Protein AF-A0A6A0A336-F1 (afdb_monomer)

Radius of gyration: 13.88 Å; Cα contacts (8 Å, |Δi|>4): 189; chains: 1; bounding box: 27×26×51 Å

Organism: Haematococcus lacustris (NCBI:txid44745)

Mean predicted aligned error: 7.77 Å

Foldseek 3Di:
DDAALEFEAEEQCVDPVNVVVVVVCVVVNHYADAKYYHPQFIGGHLNGDDPCVNVCRVVRVHDDDPPVVVQVRQQVSQVPQDDDDHGSHGGDYHYPDDPPPPPDD

Secondary structure (DSSP, 8-state):
-PPP--EEEEETTTSHHHHHHHHHHHHTT--EEEEEE-SS-EEE-TT---TTHHHHHHTT-SB---HHHHHHHHHHHHHT--SSS-----EEEEE-SPP------

Structure (mmCIF, N/CA/C/O backbone):
data_AF-A0A6A0A336-F1
#
_entry.id   AF-A0A6A0A336-F1
#
loop_
_atom_site.group_PDB
_atom_site.id
_atom_site.type_symbol
_atom_site.label_atom_id
_atom_site.label_alt_id
_atom_site.label_comp_id
_atom_site.label_asym_id
_atom_site.label_entity_id
_atom_site.label_seq_id
_atom_site.pdbx_PDB_ins_code
_atom_site.Cartn_x
_atom_site.Cartn_y
_atom_site.Cartn_z
_atom_site.occupancy
_atom_site.B_iso_or_equiv
_atom_site.auth_seq_id
_atom_site.auth_comp_id
_atom_site.auth_asym_id
_atom_site.auth_atom_id
_atom_site.pdbx_PDB_model_num
ATOM 1 N N . MET A 1 1 ? -11.438 10.532 18.470 1.00 48.72 1 MET A N 1
ATOM 2 C CA . MET A 1 1 ? -10.723 10.198 17.219 1.00 48.72 1 MET A CA 1
ATOM 3 C C . MET A 1 1 ? -11.165 8.812 16.784 1.00 48.72 1 MET A C 1
ATOM 5 O O . MET A 1 1 ? -11.010 7.889 17.576 1.00 48.72 1 MET A O 1
ATOM 9 N N . MET A 1 2 ? -11.767 8.674 15.598 1.00 52.62 2 MET A N 1
ATOM 10 C CA . MET A 1 2 ? -12.004 7.354 14.999 1.00 52.62 2 MET A CA 1
ATOM 11 C C . MET A 1 2 ? -10.652 6.720 14.667 1.00 52.62 2 MET A C 1
ATOM 13 O O . MET A 1 2 ? -9.767 7.405 14.158 1.00 52.62 2 MET A O 1
ATOM 17 N N . ARG A 1 3 ? -10.483 5.439 14.999 1.00 58.25 3 ARG A N 1
ATOM 18 C CA . ARG A 1 3 ? -9.329 4.644 14.565 1.00 58.25 3 ARG A CA 1
ATOM 19 C C . ARG A 1 3 ? -9.718 3.883 13.289 1.00 58.25 3 ARG A C 1
ATOM 21 O O . ARG A 1 3 ? -10.871 3.466 13.195 1.00 58.25 3 ARG A O 1
ATOM 28 N N . PRO A 1 4 ? -8.806 3.727 12.318 1.00 60.84 4 PRO A N 1
ATOM 29 C CA . PRO A 1 4 ? -9.108 3.048 11.064 1.00 60.84 4 PRO A CA 1
ATOM 30 C C . PRO A 1 4 ? -9.428 1.567 11.297 1.00 60.84 4 PRO A C 1
ATOM 32 O O . PRO A 1 4 ? -8.682 0.861 11.971 1.00 60.84 4 PRO A O 1
ATOM 35 N N . ASN A 1 5 ? -10.527 1.096 10.704 1.00 70.19 5 ASN A N 1
ATOM 36 C CA . ASN A 1 5 ? -10.997 -0.291 10.828 1.00 70.19 5 ASN A CA 1
ATOM 37 C C . ASN A 1 5 ? -10.402 -1.233 9.763 1.00 70.19 5 ASN A C 1
ATOM 39 O O . ASN A 1 5 ? -10.690 -2.429 9.775 1.00 70.19 5 ASN A O 1
ATOM 43 N N . VAL A 1 6 ? -9.610 -0.703 8.825 1.00 81.88 6 VAL A N 1
ATOM 44 C CA . VAL A 1 6 ? -9.142 -1.408 7.623 1.00 81.88 6 VAL A CA 1
ATOM 45 C C . VAL A 1 6 ? -7.639 -1.215 7.449 1.00 81.88 6 VAL A C 1
ATOM 47 O O . VAL A 1 6 ? -7.136 -0.098 7.583 1.00 81.88 6 VAL A O 1
ATOM 50 N N . VAL A 1 7 ? -6.936 -2.297 7.116 1.00 87.38 7 VAL A N 1
ATOM 51 C CA . VAL A 1 7 ? -5.524 -2.300 6.720 1.00 87.38 7 VAL A CA 1
ATOM 52 C C . VAL A 1 7 ? -5.435 -2.332 5.199 1.00 87.38 7 VAL A C 1
ATOM 54 O O . VAL A 1 7 ? -6.099 -3.145 4.562 1.00 87.38 7 VAL A O 1
ATOM 57 N N . VAL A 1 8 ? -4.616 -1.464 4.605 1.00 90.81 8 VAL A N 1
ATOM 58 C CA . VAL A 1 8 ? -4.512 -1.347 3.144 1.00 90.81 8 VAL A CA 1
ATOM 59 C C . VAL A 1 8 ? -3.060 -1.433 2.683 1.00 90.81 8 VAL A C 1
ATOM 61 O O . VAL A 1 8 ? -2.177 -0.760 3.220 1.00 90.81 8 VAL A O 1
ATOM 64 N N . GLY A 1 9 ? -2.829 -2.239 1.649 1.00 92.44 9 GLY A N 1
ATOM 65 C CA . GLY A 1 9 ? -1.642 -2.183 0.804 1.00 92.44 9 GLY A CA 1
ATOM 66 C C . GLY A 1 9 ? -1.979 -1.584 -0.560 1.00 92.44 9 GLY A C 1
ATOM 67 O O . GLY A 1 9 ? -3.020 -1.906 -1.129 1.00 92.44 9 GLY A O 1
ATOM 68 N N . VAL A 1 10 ? -1.113 -0.720 -1.091 1.00 92.56 10 VAL A N 1
ATOM 69 C CA . VAL A 1 10 ? -1.337 -0.043 -2.381 1.00 92.56 10 VAL A CA 1
ATOM 70 C C . VAL A 1 10 ? -0.235 -0.393 -3.372 1.00 92.56 10 VAL A C 1
ATOM 72 O O . VAL A 1 10 ? 0.936 -0.098 -3.130 1.00 92.56 10 VAL A O 1
ATOM 75 N N . VAL A 1 11 ? -0.610 -0.966 -4.512 1.00 91.38 11 VAL A N 1
ATOM 76 C CA . VAL A 1 11 ? 0.300 -1.237 -5.630 1.00 91.38 11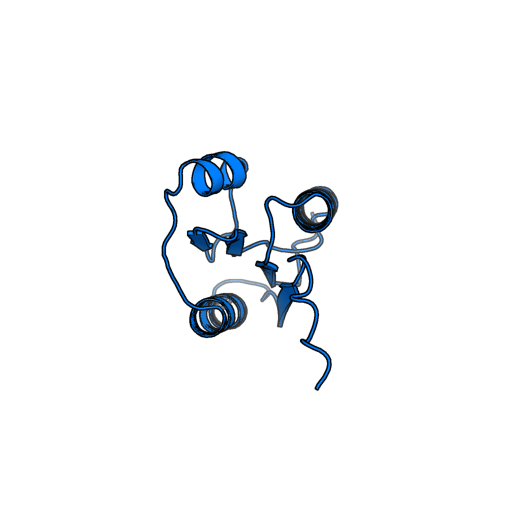 VAL A CA 1
ATOM 77 C C . VAL A 1 11 ? 0.266 -0.066 -6.606 1.00 91.38 11 VAL A C 1
ATOM 79 O O . VAL A 1 11 ? -0.790 0.507 -6.856 1.00 91.38 11 VAL A O 1
ATOM 82 N N . GLY A 1 12 ? 1.420 0.348 -7.133 1.00 88.25 12 GLY A N 1
ATOM 83 C CA . GLY A 1 12 ? 1.489 1.527 -8.010 1.00 88.25 12 GLY A CA 1
ATOM 84 C C . GLY A 1 12 ? 1.356 2.859 -7.257 1.00 88.25 12 GLY A C 1
ATOM 85 O O . GLY A 1 12 ? 0.851 3.848 -7.789 1.00 88.25 12 GLY A O 1
ATOM 86 N N . ALA A 1 13 ? 1.838 2.912 -6.014 1.00 85.88 13 ALA A N 1
ATOM 87 C CA . ALA A 1 13 ? 1.705 4.044 -5.097 1.00 85.88 13 ALA A CA 1
ATOM 88 C C . ALA A 1 13 ? 2.348 5.352 -5.597 1.00 85.88 13 ALA A C 1
ATOM 90 O O . ALA A 1 13 ? 1.952 6.441 -5.184 1.00 85.88 13 ALA A O 1
ATOM 91 N N . THR A 1 14 ? 3.332 5.279 -6.496 1.00 85.81 14 THR A N 1
ATOM 92 C CA . THR A 1 14 ? 3.950 6.466 -7.112 1.00 85.81 14 THR A CA 1
ATOM 93 C C . THR A 1 14 ? 3.109 7.086 -8.228 1.00 85.81 14 THR A C 1
ATOM 95 O O . THR A 1 14 ? 3.363 8.233 -8.598 1.00 85.81 14 THR A O 1
ATOM 98 N N . GLY A 1 15 ? 2.136 6.348 -8.770 1.00 85.75 15 GLY A N 1
ATOM 99 C CA . GLY A 1 15 ? 1.234 6.825 -9.814 1.00 85.75 15 GLY A CA 1
ATOM 100 C C . GLY A 1 15 ? 0.226 7.853 -9.298 1.00 85.75 15 GLY A C 1
ATOM 101 O O . GLY A 1 15 ? 0.000 7.981 -8.094 1.00 85.75 15 GLY A O 1
ATOM 102 N N . ALA A 1 16 ? -0.411 8.585 -10.215 1.00 87.56 16 ALA A N 1
ATOM 103 C CA . ALA A 1 16 ? -1.401 9.604 -9.862 1.00 87.56 16 ALA A CA 1
ATOM 104 C C . ALA A 1 16 ? -2.581 9.018 -9.064 1.00 87.56 16 ALA A C 1
ATOM 106 O O . ALA A 1 16 ? -3.010 9.626 -8.083 1.00 87.56 16 ALA A O 1
ATOM 107 N N . ILE A 1 17 ? -3.055 7.824 -9.442 1.00 90.25 17 ILE A N 1
ATOM 108 C CA . ILE A 1 17 ? -4.160 7.124 -8.770 1.00 90.25 17 ILE A CA 1
ATOM 109 C C . ILE A 1 17 ? -3.718 6.651 -7.382 1.00 90.25 17 ILE A C 1
ATOM 111 O O . ILE A 1 17 ? -4.270 7.110 -6.383 1.00 90.25 17 ILE A O 1
ATOM 115 N N . GLY A 1 18 ? -2.681 5.808 -7.306 1.00 90.31 18 GLY A N 1
ATOM 116 C CA . GLY A 1 18 ? -2.200 5.244 -6.040 1.00 90.31 18 GLY A CA 1
ATOM 117 C C . GLY A 1 18 ? -1.767 6.316 -5.035 1.00 90.31 18 GLY A C 1
ATOM 118 O O . GLY A 1 18 ? -2.159 6.279 -3.870 1.00 90.31 18 GLY A O 1
ATOM 119 N N . GLY A 1 19 ? -1.040 7.338 -5.491 1.00 89.12 19 GLY A N 1
ATOM 120 C CA . GLY A 1 19 ? -0.611 8.445 -4.638 1.00 89.12 19 GLY A CA 1
ATOM 121 C C . GLY A 1 19 ? -1.772 9.308 -4.134 1.00 89.12 19 GLY A C 1
ATOM 122 O O . GLY A 1 19 ? -1.738 9.779 -2.996 1.00 89.12 19 GLY A O 1
ATOM 123 N N . THR A 1 20 ? -2.814 9.508 -4.948 1.00 91.31 20 THR A N 1
ATOM 124 C CA . THR A 1 20 ? -4.027 10.232 -4.528 1.00 91.31 20 THR A CA 1
ATOM 125 C C . THR A 1 20 ? -4.852 9.402 -3.550 1.00 91.31 20 THR A C 1
ATOM 127 O O . THR A 1 20 ? -5.287 9.938 -2.533 1.00 91.31 20 THR A O 1
ATOM 130 N N . LEU A 1 21 ? -5.008 8.100 -3.800 1.00 91.19 21 LEU A N 1
ATOM 131 C CA . LEU A 1 21 ? -5.706 7.176 -2.908 1.00 91.19 21 LEU A CA 1
ATOM 132 C C . LEU A 1 21 ? -5.101 7.193 -1.500 1.00 91.19 21 LEU A C 1
ATOM 134 O O . LEU A 1 21 ? -5.823 7.403 -0.529 1.00 91.19 21 LEU A O 1
ATOM 138 N N . ILE A 1 22 ? -3.776 7.050 -1.392 1.00 90.44 22 ILE A N 1
ATOM 139 C CA . ILE A 1 22 ? -3.068 7.087 -0.103 1.00 90.44 22 ILE A CA 1
ATOM 140 C C . ILE A 1 22 ? -3.333 8.411 0.620 1.00 90.44 22 ILE A C 1
ATOM 142 O O . ILE A 1 22 ? -3.682 8.410 1.797 1.00 90.44 22 ILE A O 1
ATOM 146 N N . LYS A 1 23 ? -3.227 9.549 -0.081 1.00 89.56 23 LYS A N 1
ATOM 147 C CA . LYS A 1 23 ? -3.500 10.869 0.512 1.00 89.56 23 LYS A CA 1
ATOM 148 C C . LYS A 1 23 ? -4.923 10.977 1.057 1.00 89.56 23 LYS A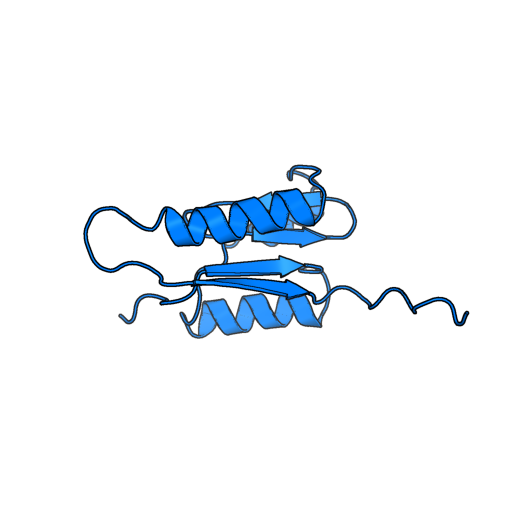 C 1
ATOM 150 O O . LYS A 1 23 ? -5.097 11.469 2.167 1.00 89.56 23 LYS A O 1
ATOM 155 N N . GLN A 1 24 ? -5.918 10.527 0.294 1.00 91.19 24 GLN A N 1
ATOM 156 C CA . GLN A 1 24 ? -7.327 10.597 0.690 1.00 91.19 24 GLN A CA 1
ATOM 157 C C . GLN A 1 24 ? -7.626 9.683 1.884 1.00 91.19 24 GLN A C 1
ATOM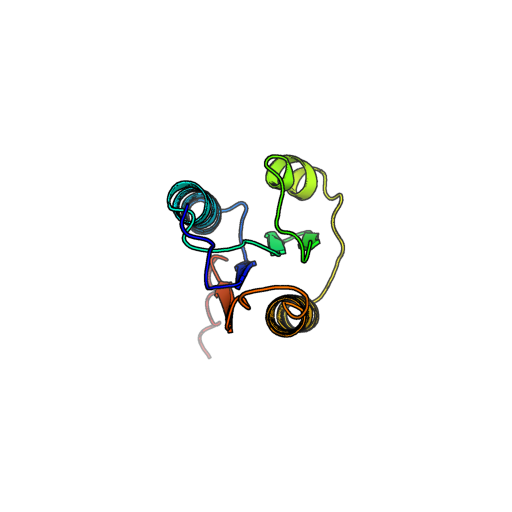 159 O O . GLN A 1 24 ? -8.231 10.129 2.857 1.00 91.19 24 GLN A O 1
ATOM 164 N N . LEU A 1 25 ? -7.146 8.435 1.858 1.00 87.88 25 LEU A N 1
ATOM 165 C CA . LEU A 1 25 ? -7.336 7.479 2.953 1.00 87.88 25 LEU A CA 1
ATOM 166 C C . LEU A 1 25 ? -6.684 7.954 4.257 1.00 87.88 25 LEU A C 1
ATOM 168 O O . LEU A 1 25 ? -7.304 7.858 5.319 1.00 87.88 25 LEU A O 1
ATOM 172 N N . THR A 1 26 ? -5.473 8.515 4.173 1.00 84.38 26 THR A N 1
ATOM 173 C CA . THR A 1 26 ? -4.775 9.093 5.326 1.00 84.38 26 THR A CA 1
ATOM 174 C C . THR A 1 26 ? -5.495 10.337 5.850 1.00 84.38 26 THR A C 1
ATOM 176 O O . THR A 1 26 ? -5.733 10.436 7.051 1.00 84.38 26 THR A O 1
ATOM 179 N N . ALA A 1 27 ? -5.895 11.269 4.975 1.00 85.69 27 ALA A N 1
ATOM 180 C CA . ALA A 1 27 ? -6.596 12.492 5.377 1.00 85.69 27 ALA A CA 1
ATOM 181 C C . ALA A 1 27 ? -7.948 12.200 6.049 1.00 85.69 27 ALA A C 1
ATOM 183 O O . ALA A 1 27 ? -8.305 12.844 7.033 1.00 85.69 27 ALA A O 1
ATOM 184 N N . ALA A 1 28 ? -8.672 11.191 5.560 1.00 85.00 28 ALA A N 1
ATOM 185 C CA . ALA A 1 28 ? -9.936 10.747 6.137 1.00 85.00 28 ALA A CA 1
ATOM 186 C C . ALA A 1 28 ? -9.770 9.898 7.412 1.00 85.00 28 ALA A C 1
ATOM 188 O O . ALA A 1 28 ? -10.770 9.559 8.041 1.00 85.00 28 ALA A O 1
ATOM 189 N N . SER A 1 29 ? -8.538 9.519 7.790 1.00 80.50 29 SER A N 1
ATOM 190 C CA . SER A 1 29 ? -8.270 8.518 8.841 1.00 80.50 29 SER A CA 1
ATOM 191 C C . SER A 1 29 ? -9.069 7.217 8.645 1.00 80.50 29 SER A C 1
ATOM 193 O O . SER A 1 29 ? -9.449 6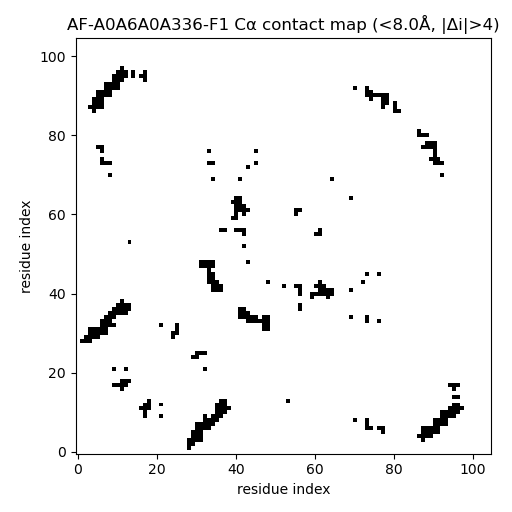.553 9.609 1.00 80.50 29 SER A O 1
ATOM 195 N N . ALA A 1 30 ? -9.359 6.870 7.386 1.00 79.31 30 ALA A N 1
ATOM 196 C CA . ALA A 1 30 ? -10.276 5.788 7.031 1.00 79.31 30 ALA A CA 1
ATOM 197 C C . ALA A 1 30 ? -9.590 4.414 7.028 1.00 79.31 30 ALA A C 1
ATOM 199 O O . ALA A 1 30 ? -10.240 3.396 7.263 1.00 79.31 30 ALA A O 1
ATOM 200 N N . ALA A 1 31 ? -8.278 4.387 6.780 1.00 85.81 31 ALA A N 1
ATOM 201 C CA . ALA A 1 31 ? -7.490 3.166 6.680 1.00 85.81 31 ALA A CA 1
ATOM 202 C C . ALA A 1 31 ? -6.083 3.338 7.264 1.00 85.81 31 ALA A C 1
ATOM 204 O O . ALA A 1 31 ? -5.522 4.434 7.271 1.00 85.81 31 ALA A O 1
ATOM 205 N N . LEU A 1 32 ? -5.504 2.224 7.708 1.00 87.62 32 LEU A N 1
ATOM 206 C C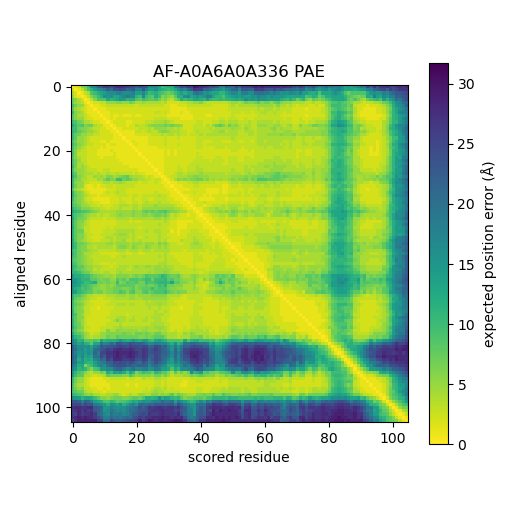A . LEU A 1 32 ? -4.093 2.112 8.044 1.00 87.62 32 LEU A CA 1
ATOM 207 C C . LEU A 1 32 ? -3.339 1.600 6.815 1.00 87.62 32 LEU A C 1
ATOM 209 O O . LEU A 1 32 ? -3.452 0.429 6.450 1.00 87.62 32 LEU A O 1
ATOM 213 N N . ILE A 1 33 ? -2.572 2.474 6.165 1.00 89.88 33 ILE A N 1
ATOM 214 C CA . ILE A 1 33 ? -1.714 2.066 5.049 1.00 89.88 33 ILE A CA 1
ATOM 215 C C . ILE A 1 33 ? -0.486 1.375 5.628 1.00 89.88 33 ILE A C 1
ATOM 217 O O . ILE A 1 33 ? 0.316 2.038 6.275 1.00 89.88 33 ILE A O 1
ATOM 221 N N . VAL A 1 34 ? -0.329 0.074 5.401 1.00 89.69 34 VAL A N 1
ATOM 222 C CA . VAL A 1 34 ? 0.802 -0.714 5.937 1.00 89.69 34 VAL A CA 1
ATOM 223 C C . VAL A 1 34 ? 1.813 -1.098 4.874 1.00 89.69 34 VAL A C 1
ATOM 225 O O . VAL A 1 34 ? 2.881 -1.600 5.198 1.00 89.69 34 VAL A O 1
ATOM 228 N N . GLY A 1 35 ? 1.492 -0.890 3.601 1.00 90.50 35 GLY A N 1
ATOM 229 C CA . GLY A 1 35 ? 2.402 -1.227 2.525 1.00 90.50 35 GLY A CA 1
ATOM 230 C C . GLY A 1 35 ? 2.122 -0.447 1.256 1.00 90.50 35 GLY A C 1
ATOM 231 O O . GLY A 1 35 ? 0.975 -0.136 0.933 1.00 90.50 35 GLY A O 1
ATOM 232 N N . VAL A 1 36 ? 3.185 -0.151 0.522 1.00 91.94 36 VAL A N 1
ATOM 233 C CA . VAL A 1 36 ? 3.129 0.562 -0.753 1.00 91.94 36 VAL A CA 1
ATOM 234 C C . VAL A 1 36 ? 4.144 -0.032 -1.717 1.00 91.94 36 VAL A C 1
ATOM 236 O O . VAL A 1 36 ? 5.261 -0.360 -1.317 1.00 91.94 36 VAL A O 1
ATOM 239 N N . THR A 1 37 ? 3.788 -0.144 -2.994 1.00 91.19 37 THR A N 1
ATOM 240 C CA . THR A 1 37 ? 4.709 -0.637 -4.024 1.00 91.19 37 THR A CA 1
ATOM 241 C C . THR A 1 37 ? 4.859 0.339 -5.183 1.00 91.19 37 THR A C 1
ATOM 243 O O . THR A 1 37 ? 3.971 1.135 -5.497 1.00 91.19 37 THR A O 1
ATOM 246 N N . SER A 1 38 ? 6.012 0.258 -5.838 1.00 87.06 38 SER A N 1
ATOM 247 C CA . SER A 1 38 ? 6.276 0.807 -7.165 1.00 87.06 38 SER A CA 1
ATOM 248 C C . SER A 1 38 ? 6.785 -0.310 -8.080 1.00 87.06 38 SER A C 1
ATOM 250 O O . SER A 1 38 ? 6.966 -1.443 -7.640 1.00 87.06 38 SER A O 1
ATOM 252 N N . SER A 1 39 ? 7.094 0.013 -9.337 1.00 81.88 39 SER A N 1
ATOM 253 C CA . SER A 1 39 ? 7.693 -0.942 -10.279 1.00 81.88 39 SER A CA 1
ATOM 254 C C . SER A 1 39 ? 9.075 -1.462 -9.862 1.00 81.88 39 SER A C 1
ATOM 256 O O . SER A 1 39 ? 9.549 -2.436 -10.434 1.00 81.88 39 SER A O 1
ATOM 258 N N . ARG A 1 40 ? 9.752 -0.813 -8.901 1.00 78.19 40 ARG A N 1
ATOM 259 C CA . ARG A 1 40 ? 11.145 -1.132 -8.534 1.00 78.19 40 ARG A CA 1
ATOM 260 C C . ARG A 1 40 ? 11.329 -1.626 -7.106 1.00 78.19 40 ARG A C 1
ATOM 262 O O . ARG A 1 40 ? 12.354 -2.226 -6.804 1.00 78.19 40 ARG A O 1
ATOM 269 N N . CYS A 1 41 ? 10.399 -1.318 -6.214 1.00 85.25 41 CYS A N 1
ATOM 270 C CA . CYS A 1 41 ? 10.573 -1.557 -4.786 1.00 85.25 41 CYS A CA 1
ATOM 271 C C . CYS A 1 41 ? 9.233 -1.546 -4.058 1.00 85.25 41 CYS A C 1
ATOM 273 O O . CYS A 1 41 ? 8.240 -0.991 -4.542 1.00 85.25 41 CYS A O 1
ATOM 275 N N . GLN A 1 42 ? 9.244 -2.122 -2.863 1.00 89.31 42 GLN A N 1
ATOM 276 C CA . GLN A 1 42 ? 8.101 -2.170 -1.972 1.00 89.31 42 GLN A CA 1
ATOM 277 C C . GLN A 1 42 ? 8.512 -1.758 -0.563 1.00 89.31 42 GLN A C 1
ATOM 279 O O . GLN A 1 42 ? 9.605 -2.083 -0.100 1.00 89.31 42 GLN A O 1
ATOM 284 N N . LEU A 1 43 ? 7.626 -1.054 0.129 1.00 90.94 43 LEU A N 1
ATOM 285 C CA . LEU A 1 43 ? 7.769 -0.745 1.545 1.00 90.94 43 LEU A CA 1
ATOM 286 C C . LEU A 1 43 ? 6.635 -1.396 2.317 1.00 90.94 43 LEU A C 1
ATOM 288 O O . LEU A 1 43 ? 5.499 -1.442 1.841 1.00 90.94 43 LEU A O 1
ATOM 292 N N . PHE A 1 44 ? 6.950 -1.854 3.522 1.00 89.38 44 PHE A N 1
ATOM 293 C CA . PHE A 1 44 ? 5.986 -2.446 4.429 1.00 89.38 44 PHE A CA 1
ATOM 294 C C . PHE A 1 44 ? 6.301 -2.052 5.874 1.00 89.38 44 PHE A C 1
ATOM 296 O O . PHE A 1 44 ? 7.446 -2.136 6.315 1.00 89.38 44 PHE A O 1
ATOM 303 N N . ASN A 1 45 ? 5.272 -1.642 6.607 1.00 87.44 45 ASN A N 1
ATOM 304 C CA . ASN A 1 45 ? 5.304 -1.370 8.033 1.00 87.44 45 ASN A CA 1
ATOM 305 C C . ASN A 1 45 ? 3.930 -1.680 8.645 1.00 87.44 45 ASN A C 1
ATOM 307 O O . ASN A 1 45 ? 2.963 -0.953 8.418 1.00 87.44 45 ASN A O 1
ATOM 311 N N . ALA A 1 46 ? 3.854 -2.725 9.471 1.00 83.06 46 ALA A N 1
ATOM 312 C CA . ALA A 1 46 ? 2.615 -3.142 10.131 1.00 83.06 46 ALA A CA 1
ATOM 313 C C . ALA A 1 46 ? 2.030 -2.074 11.079 1.00 83.06 46 ALA A C 1
ATOM 315 O O . ALA A 1 46 ? 0.827 -2.071 11.323 1.00 83.06 46 ALA A O 1
ATOM 316 N N . ALA A 1 47 ? 2.852 -1.143 11.578 1.00 82.06 47 ALA A N 1
ATOM 317 C CA . ALA A 1 47 ? 2.393 -0.016 12.394 1.00 82.06 47 ALA A CA 1
ATOM 318 C C . ALA A 1 47 ? 1.807 1.143 11.563 1.00 82.06 47 ALA A C 1
ATOM 320 O O . ALA A 1 47 ? 1.292 2.108 12.128 1.00 82.06 47 ALA A O 1
ATOM 321 N N . GLY A 1 48 ? 1.883 1.054 10.235 1.00 84.38 48 GLY A N 1
ATOM 322 C CA . GLY A 1 48 ? 1.479 2.094 9.301 1.00 84.38 48 GLY A CA 1
ATOM 323 C C . GLY A 1 48 ? 2.661 2.830 8.669 1.00 84.38 48 GLY A C 1
ATOM 324 O O . GLY A 1 48 ? 3.747 2.944 9.239 1.00 84.38 48 GLY A O 1
ATOM 325 N N . MET A 1 49 ? 2.445 3.352 7.466 1.00 87.00 49 MET A N 1
ATOM 326 C CA . MET A 1 49 ? 3.431 4.128 6.723 1.00 87.00 49 MET A CA 1
ATOM 327 C C . MET A 1 49 ? 3.529 5.560 7.267 1.00 87.00 49 MET A C 1
ATOM 329 O O . MET A 1 49 ? 2.528 6.266 7.389 1.00 87.00 49 MET A O 1
ATOM 333 N N . GLY A 1 50 ? 4.754 6.001 7.561 1.00 82.44 50 GLY A N 1
ATOM 334 C CA . GLY A 1 50 ? 5.049 7.383 7.947 1.00 82.44 50 GLY A CA 1
ATOM 335 C C . GLY A 1 50 ? 4.988 8.355 6.759 1.00 82.44 50 GLY A C 1
ATOM 336 O O . GLY A 1 50 ? 4.951 7.919 5.611 1.00 82.44 50 GLY A O 1
ATOM 337 N N . PRO A 1 51 ? 5.018 9.679 6.993 1.00 82.56 51 PRO A N 1
ATOM 338 C CA . PRO A 1 51 ? 4.881 10.692 5.938 1.00 82.56 51 PRO A CA 1
ATOM 339 C C . PRO A 1 51 ? 5.997 10.645 4.882 1.00 82.56 51 PRO A C 1
ATOM 341 O O . PRO A 1 51 ? 5.796 11.143 3.779 1.00 82.56 51 PRO A O 1
ATOM 344 N N . THR A 1 52 ? 7.134 10.026 5.208 1.00 88.25 52 THR A N 1
ATOM 345 C CA . THR A 1 52 ? 8.334 9.901 4.367 1.00 88.25 52 THR A CA 1
ATOM 346 C C . THR A 1 52 ? 8.320 8.695 3.428 1.00 88.25 52 THR A C 1
ATOM 348 O O . THR A 1 52 ? 9.301 8.431 2.729 1.00 88.25 52 THR A O 1
ATOM 351 N N . TRP A 1 53 ? 7.222 7.929 3.397 1.00 88.12 53 TRP A N 1
ATOM 352 C CA . TRP A 1 53 ? 7.135 6.703 2.600 1.00 88.12 53 TRP A CA 1
ATOM 353 C C . TRP A 1 53 ? 7.451 6.940 1.122 1.00 88.12 53 TRP A C 1
ATOM 355 O O . TRP A 1 53 ? 7.993 6.065 0.450 1.00 88.12 53 TRP A O 1
ATOM 365 N N . ARG A 1 54 ? 7.115 8.122 0.592 1.00 87.75 54 ARG A N 1
ATOM 366 C CA . ARG A 1 54 ? 7.307 8.437 -0.823 1.00 87.75 54 ARG A CA 1
ATOM 367 C C . ARG A 1 54 ? 8.780 8.660 -1.139 1.00 87.75 54 ARG A C 1
ATOM 369 O O . ARG A 1 54 ? 9.262 8.165 -2.158 1.00 87.75 54 ARG A O 1
ATOM 376 N N . GLU A 1 55 ? 9.494 9.373 -0.279 1.00 88.19 55 GLU A N 1
ATOM 377 C CA . GLU A 1 55 ? 10.937 9.580 -0.365 1.00 88.19 55 GLU A CA 1
ATOM 378 C C . GLU A 1 55 ? 11.677 8.247 -0.226 1.00 88.19 55 GLU A C 1
ATOM 380 O O . GLU A 1 55 ? 12.562 7.945 -1.019 1.00 88.19 55 GLU A O 1
ATOM 385 N N . GLU A 1 56 ? 11.269 7.400 0.720 1.00 87.44 56 GLU A N 1
ATOM 386 C CA . GLU A 1 56 ? 11.858 6.072 0.923 1.00 87.44 56 GLU A CA 1
ATOM 387 C C . GLU A 1 56 ? 11.649 5.151 -0.289 1.00 87.44 56 GLU A C 1
ATOM 389 O O . GLU A 1 56 ? 12.584 4.475 -0.730 1.00 87.44 56 GLU A O 1
ATOM 394 N N . LEU A 1 57 ? 10.445 5.169 -0.871 1.00 84.75 57 LEU A N 1
ATOM 395 C CA . LEU A 1 57 ? 10.094 4.358 -2.035 1.00 84.75 57 LEU A CA 1
ATOM 396 C C . LEU A 1 57 ? 10.852 4.852 -3.276 1.00 84.75 57 LEU A C 1
ATOM 398 O O . LEU A 1 57 ? 11.449 4.062 -4.002 1.00 84.75 57 LEU A O 1
ATOM 402 N N . THR A 1 58 ? 10.903 6.168 -3.500 1.00 82.88 58 THR A N 1
ATOM 403 C CA . THR A 1 58 ? 11.635 6.761 -4.637 1.00 82.88 58 THR A CA 1
ATOM 404 C C . THR A 1 58 ? 13.150 6.612 -4.517 1.00 8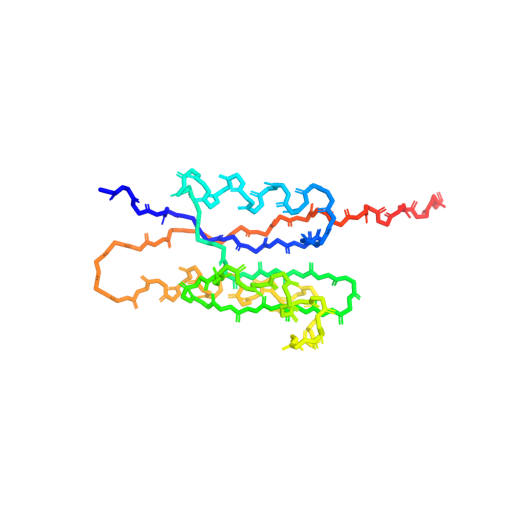2.88 58 THR A C 1
ATOM 406 O O . THR A 1 58 ? 13.811 6.400 -5.534 1.00 82.88 58 THR A O 1
ATOM 409 N N . ALA A 1 59 ? 13.691 6.636 -3.296 1.00 85.25 59 ALA A N 1
ATOM 410 C CA . ALA A 1 59 ? 15.094 6.348 -3.010 1.00 85.25 59 ALA A CA 1
ATOM 411 C C . ALA A 1 59 ? 15.443 4.851 -3.099 1.00 85.25 59 ALA A C 1
ATOM 413 O O . ALA A 1 59 ? 16.603 4.492 -2.907 1.00 85.25 59 ALA A O 1
ATOM 414 N N . GLY A 1 60 ? 14.467 3.972 -3.364 1.00 79.38 60 GLY A N 1
ATOM 415 C CA . GLY A 1 60 ? 14.696 2.534 -3.503 1.00 79.38 60 GLY A CA 1
ATOM 416 C C . GLY A 1 60 ? 15.088 1.845 -2.196 1.00 79.38 60 GLY A C 1
ATOM 417 O O . GLY A 1 60 ? 15.694 0.782 -2.235 1.00 79.38 60 GLY A O 1
ATOM 418 N N . ARG A 1 61 ? 14.745 2.417 -1.035 1.00 81.94 61 ARG A N 1
ATOM 419 C CA . ARG A 1 61 ? 15.097 1.867 0.290 1.00 81.94 61 ARG A CA 1
ATOM 420 C C . ARG A 1 61 ? 14.182 0.722 0.745 1.00 81.94 61 ARG A C 1
ATOM 422 O O . ARG A 1 61 ? 14.177 0.364 1.918 1.00 81.94 61 ARG A O 1
ATOM 429 N N . GLY A 1 62 ? 13.388 0.184 -0.175 1.00 79.00 62 GLY A N 1
ATOM 430 C CA . GLY A 1 62 ? 12.440 -0.893 0.075 1.00 79.00 62 GLY A CA 1
ATOM 431 C C . GLY A 1 62 ? 12.996 -2.278 -0.221 1.00 79.00 62 GLY A C 1
ATOM 432 O O . GLY A 1 62 ? 14.107 -2.434 -0.724 1.00 79.00 62 GLY A O 1
ATOM 433 N N . GLN A 1 63 ? 12.195 -3.293 0.079 1.00 80.81 63 GLN A N 1
ATOM 434 C CA . GLN A 1 63 ? 12.497 -4.676 -0.271 1.00 80.81 63 GLN A CA 1
ATOM 435 C C . GLN A 1 63 ? 11.938 -5.008 -1.658 1.00 80.81 63 GLN A C 1
ATOM 437 O O . GLN A 1 63 ? 10.947 -4.425 -2.110 1.00 80.81 63 GLN A O 1
ATOM 442 N N . VAL A 1 64 ? 12.584 -5.959 -2.333 1.00 79.50 64 VAL A N 1
ATOM 443 C CA . VAL A 1 64 ? 12.045 -6.589 -3.539 1.00 79.50 64 VAL A CA 1
ATOM 444 C C . VAL A 1 64 ? 11.299 -7.836 -3.086 1.00 79.50 64 VAL A C 1
ATOM 446 O O . VAL A 1 64 ? 11.915 -8.820 -2.686 1.00 79.50 64 VAL A O 1
ATOM 449 N N . LEU A 1 65 ? 9.975 -7.770 -3.114 1.00 73.62 65 LEU A N 1
ATOM 450 C CA . LEU A 1 65 ? 9.091 -8.914 -2.926 1.00 73.62 65 LEU A CA 1
ATOM 451 C C . LEU A 1 65 ? 8.240 -9.049 -4.187 1.00 73.62 65 LEU A C 1
ATOM 453 O O . LEU A 1 65 ? 8.009 -8.068 -4.899 1.00 73.62 65 LEU A O 1
ATOM 457 N N . ASP A 1 66 ? 7.778 -10.257 -4.474 1.00 86.44 66 ASP A N 1
ATOM 458 C CA . ASP A 1 66 ? 6.725 -10.438 -5.460 1.00 86.44 66 ASP A CA 1
ATOM 459 C C . ASP A 1 66 ? 5.381 -9.932 -4.902 1.00 86.44 66 ASP A C 1
ATOM 461 O O . ASP A 1 66 ? 5.233 -9.601 -3.719 1.00 86.44 66 ASP A O 1
ATOM 465 N N . LEU A 1 67 ? 4.379 -9.820 -5.774 1.00 83.25 67 LEU A N 1
ATOM 466 C CA . LEU A 1 67 ? 3.062 -9.332 -5.367 1.00 83.25 67 LEU A CA 1
ATOM 467 C C . LEU A 1 67 ? 2.390 -10.274 -4.350 1.00 83.25 67 LEU A C 1
ATOM 469 O O . LEU A 1 67 ? 1.664 -9.810 -3.475 1.00 83.25 67 LEU A O 1
ATOM 473 N N . ALA A 1 68 ? 2.663 -11.580 -4.425 1.00 88.25 68 ALA A N 1
ATOM 474 C CA . ALA A 1 68 ? 2.128 -12.575 -3.499 1.00 88.25 68 ALA A CA 1
ATOM 475 C C . ALA A 1 68 ? 2.718 -12.434 -2.084 1.00 88.25 68 ALA A C 1
ATOM 477 O O . ALA A 1 68 ? 1.972 -12.433 -1.103 1.00 88.25 68 ALA A O 1
ATOM 478 N N . GLY A 1 69 ? 4.034 -12.248 -1.963 1.00 86.69 69 GLY A N 1
ATOM 479 C CA . GLY A 1 69 ? 4.703 -11.983 -0.692 1.00 86.69 69 GLY A CA 1
ATOM 480 C C . GLY A 1 69 ? 4.226 -10.676 -0.064 1.00 86.69 69 GLY A C 1
ATOM 481 O O . GLY A 1 69 ? 3.915 -10.634 1.128 1.00 86.69 69 GLY A O 1
ATOM 482 N N . PHE A 1 70 ? 4.061 -9.629 -0.874 1.00 86.69 70 PHE A N 1
ATOM 483 C CA . PHE A 1 70 ? 3.455 -8.375 -0.425 1.00 86.69 70 PHE A CA 1
ATOM 484 C C . PHE A 1 70 ? 2.028 -8.570 0.089 1.00 86.69 70 PHE A C 1
ATOM 486 O O . PHE A 1 70 ? 1.678 -8.114 1.180 1.00 86.69 70 PHE A O 1
ATOM 493 N N . ALA A 1 71 ? 1.210 -9.286 -0.683 1.00 87.44 71 ALA A N 1
ATOM 494 C CA . ALA A 1 71 ? -0.162 -9.585 -0.327 1.00 87.44 71 ALA A CA 1
ATOM 495 C C . ALA A 1 71 ? -0.245 -10.307 1.016 1.00 87.44 71 ALA A C 1
ATOM 497 O O . ALA A 1 71 ? -1.024 -9.918 1.888 1.00 87.44 71 ALA A O 1
ATOM 498 N N . HIS A 1 72 ? 0.596 -11.321 1.204 1.00 88.50 72 HIS A N 1
ATOM 499 C CA . HIS A 1 72 ? 0.684 -12.073 2.443 1.00 88.50 72 HIS A CA 1
ATOM 500 C C . HIS A 1 72 ? 1.024 -11.172 3.637 1.00 88.50 72 HIS A C 1
ATOM 502 O O . HIS A 1 72 ? 0.392 -11.286 4.688 1.00 88.50 72 HIS A O 1
ATOM 508 N N . LEU A 1 73 ? 1.971 -10.242 3.485 1.00 85.81 73 LEU A N 1
ATOM 509 C CA . LEU A 1 73 ? 2.340 -9.299 4.545 1.00 85.81 73 LEU A CA 1
ATOM 510 C C . LEU A 1 73 ? 1.186 -8.362 4.926 1.00 85.81 73 LEU A C 1
ATOM 512 O O . LEU A 1 73 ? 0.931 -8.164 6.112 1.00 85.81 73 LEU A O 1
ATOM 516 N N . VAL A 1 74 ? 0.448 -7.831 3.949 1.00 86.50 74 VAL A N 1
ATOM 517 C CA . VAL A 1 74 ? -0.712 -6.952 4.195 1.00 86.50 74 VAL A CA 1
ATOM 518 C C . VAL A 1 74 ? -1.825 -7.690 4.942 1.00 86.50 74 VAL A C 1
ATOM 520 O O . VAL A 1 74 ? -2.362 -7.172 5.922 1.00 86.50 74 VAL A O 1
ATOM 523 N N . HIS A 1 75 ? -2.137 -8.923 4.540 1.00 86.75 75 HIS A N 1
ATOM 524 C CA . HIS A 1 75 ? -3.120 -9.750 5.247 1.00 86.75 75 HIS A CA 1
ATOM 525 C C . HIS A 1 75 ? -2.630 -10.154 6.643 1.00 86.75 75 HIS A C 1
ATOM 527 O O . HIS A 1 75 ? -3.402 -10.130 7.601 1.00 86.75 75 HIS A O 1
ATOM 533 N N . SER A 1 76 ? -1.338 -10.457 6.787 1.00 83.56 76 SER A N 1
ATOM 534 C CA . SER A 1 76 ? -0.729 -10.767 8.085 1.00 83.56 76 SER A CA 1
ATOM 535 C C . SER A 1 76 ? -0.768 -9.568 9.032 1.00 83.56 76 SER A C 1
ATOM 537 O O . SER A 1 76 ? -1.046 -9.742 10.213 1.00 83.56 76 SER A O 1
ATOM 539 N N . ALA A 1 77 ? -0.559 -8.343 8.537 1.00 80.56 77 ALA A N 1
ATOM 540 C CA . ALA A 1 77 ? -0.713 -7.125 9.335 1.00 80.56 77 ALA A CA 1
ATOM 541 C C . ALA A 1 77 ? -2.152 -6.938 9.828 1.00 80.56 77 ALA A C 1
ATOM 543 O O . ALA A 1 77 ? -2.356 -6.548 10.976 1.00 80.56 77 ALA A O 1
ATOM 544 N N . ALA A 1 78 ? -3.144 -7.259 8.993 1.00 77.81 78 ALA A N 1
ATOM 545 C CA . ALA A 1 78 ? -4.543 -7.249 9.408 1.00 77.81 78 ALA A CA 1
ATOM 546 C C . ALA A 1 78 ? -4.823 -8.289 10.508 1.00 77.81 78 ALA A C 1
ATOM 548 O O . ALA A 1 78 ? -5.502 -7.979 11.482 1.00 77.81 78 ALA A O 1
ATOM 549 N N . ALA A 1 79 ? -4.252 -9.494 10.402 1.00 71.81 79 ALA A N 1
ATOM 550 C CA . ALA A 1 79 ? -4.401 -10.547 11.411 1.00 71.81 79 ALA A CA 1
ATOM 551 C C . ALA A 1 79 ? -3.642 -10.247 12.721 1.00 71.81 79 ALA A C 1
ATOM 553 O O . ALA A 1 79 ? -4.119 -10.564 13.809 1.00 71.81 79 ALA A O 1
ATOM 554 N N . SER A 1 80 ? -2.474 -9.603 12.630 1.00 64.56 80 SER A N 1
ATOM 555 C CA . SER A 1 80 ? -1.617 -9.241 13.768 1.00 64.56 80 SER A CA 1
ATOM 556 C C . SER A 1 80 ? -2.092 -7.999 14.528 1.00 64.56 80 SER A C 1
ATOM 558 O O . SER A 1 80 ? -1.456 -7.610 15.506 1.00 64.56 80 SER A O 1
ATOM 560 N N . GLY A 1 81 ? -3.226 -7.399 14.157 1.00 57.50 81 GLY A N 1
ATOM 561 C CA . GLY A 1 81 ? -3.892 -6.342 14.927 1.00 57.50 81 GLY A CA 1
ATOM 562 C C . GLY A 1 81 ? -4.371 -6.760 16.330 1.00 57.50 81 GLY A C 1
ATOM 563 O O . GLY A 1 81 ? -5.126 -6.024 16.965 1.00 57.50 81 GLY A O 1
ATOM 564 N N . SER A 1 82 ? -3.958 -7.930 16.823 1.00 47.91 82 SER A N 1
ATOM 565 C CA . SER A 1 82 ? -4.163 -8.398 18.188 1.00 47.91 82 SER A CA 1
ATOM 566 C C . SER A 1 82 ? -2.967 -8.016 19.059 1.00 47.91 82 SER A C 1
ATOM 568 O O . SER A 1 82 ? -1.943 -8.687 19.051 1.00 47.91 82 SER A O 1
ATOM 570 N N . ASP A 1 83 ? -3.084 -6.910 19.793 1.00 46.41 83 ASP A N 1
ATOM 571 C CA . ASP A 1 83 ? -3.123 -6.976 21.259 1.00 46.41 83 ASP A CA 1
ATOM 572 C C . ASP A 1 83 ? -3.286 -5.580 21.883 1.00 46.41 83 ASP A C 1
ATOM 574 O O . ASP A 1 83 ? -2.517 -4.654 21.637 1.00 46.41 83 ASP A O 1
ATOM 578 N N . LYS A 1 84 ? -4.297 -5.481 22.762 1.00 40.84 84 LYS A N 1
ATOM 579 C CA . LYS A 1 84 ? -4.739 -4.317 23.563 1.00 40.84 84 LYS A CA 1
ATOM 580 C C . LYS A 1 84 ? -5.661 -3.301 22.867 1.00 40.84 84 LYS A C 1
ATOM 582 O O . LYS A 1 84 ? -5.395 -2.103 22.834 1.00 40.84 84 LYS A O 1
ATOM 587 N N . GLY A 1 85 ? -6.840 -3.781 22.464 1.00 42.03 85 GLY A N 1
ATOM 588 C CA . GLY A 1 85 ? -8.057 -2.961 22.375 1.00 42.03 85 GLY A CA 1
ATOM 589 C C . GLY A 1 85 ? -8.444 -2.500 20.968 1.00 42.03 85 GLY A C 1
ATOM 590 O O . GLY A 1 85 ? -8.054 -1.416 20.542 1.00 42.03 85 GLY A O 1
ATOM 591 N N . GLY A 1 86 ? -9.299 -3.298 20.315 1.00 45.81 86 GLY A N 1
ATOM 592 C CA . GLY A 1 86 ? -10.029 -2.952 19.086 1.00 45.81 86 GLY A CA 1
ATOM 593 C C . GLY A 1 86 ? -9.245 -3.230 17.802 1.00 45.81 86 GLY A C 1
ATOM 594 O O . GLY A 1 86 ? -8.479 -2.385 17.354 1.00 45.81 86 GLY A O 1
ATOM 595 N N . GLN A 1 87 ? -9.441 -4.417 17.222 1.00 48.88 87 GLN A N 1
ATOM 596 C CA . GLN A 1 87 ? -8.733 -4.904 16.032 1.00 48.88 87 GLN A CA 1
ATOM 597 C C . GLN A 1 87 ? -9.117 -4.127 14.751 1.00 48.88 87 GLN A C 1
ATOM 599 O O . GLN A 1 87 ? -10.310 -3.929 14.512 1.00 48.88 87 GLN A O 1
ATOM 604 N N . PRO A 1 88 ? -8.162 -3.759 13.874 1.00 52.00 88 PRO A N 1
ATOM 605 C CA . PRO A 1 88 ? -8.460 -3.509 12.465 1.00 52.00 88 PRO A CA 1
ATOM 606 C C . PRO A 1 88 ? -8.843 -4.842 11.787 1.00 52.00 88 PRO A C 1
ATOM 608 O O . PRO A 1 88 ? -8.122 -5.828 11.893 1.00 52.00 88 PRO A O 1
ATOM 611 N N . GLY A 1 89 ? -10.014 -4.898 11.148 1.00 59.06 89 GLY A N 1
ATOM 612 C CA . GLY A 1 89 ? -10.730 -6.153 10.875 1.00 59.06 89 GLY A CA 1
ATOM 613 C C . GLY A 1 89 ? -10.542 -6.780 9.490 1.00 59.06 89 GLY A C 1
ATOM 614 O O . GLY A 1 89 ? -11.133 -7.822 9.225 1.00 59.06 89 GLY A O 1
ATOM 615 N N . CYS A 1 90 ? -9.775 -6.182 8.578 1.00 66.25 90 CYS A N 1
ATOM 616 C CA . CYS A 1 90 ? -9.539 -6.770 7.253 1.00 66.25 90 CYS A CA 1
ATOM 617 C C . CYS A 1 90 ? -8.321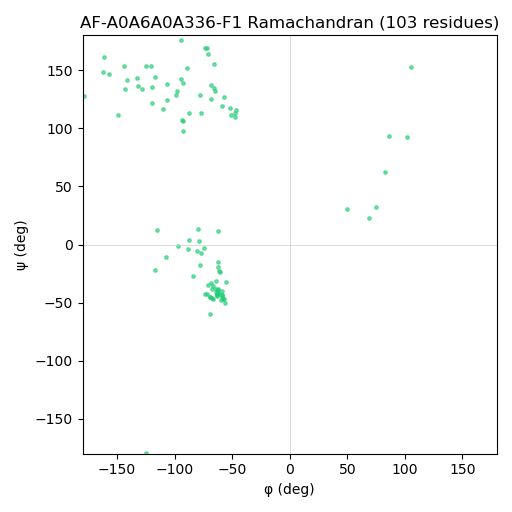 -6.157 6.552 1.00 66.25 90 CYS A C 1
ATOM 619 O O . CYS A 1 90 ? -8.014 -4.979 6.743 1.00 66.25 90 CYS A O 1
ATOM 621 N N . GLY A 1 91 ? -7.637 -6.973 5.744 1.00 84.00 91 GLY A N 1
ATOM 622 C CA . GLY A 1 91 ? -6.575 -6.542 4.837 1.00 84.00 91 GLY A CA 1
ATOM 623 C C . GLY A 1 91 ? -7.128 -6.379 3.425 1.00 84.00 91 GLY A C 1
ATOM 624 O O . GLY A 1 91 ? -7.780 -7.286 2.917 1.00 84.00 91 GLY A O 1
ATOM 625 N N . ILE A 1 92 ? -6.881 -5.229 2.800 1.00 89.31 92 ILE A N 1
ATOM 626 C CA . ILE A 1 92 ? -7.246 -4.940 1.411 1.00 89.31 92 ILE A CA 1
ATOM 627 C C . ILE A 1 92 ? -5.973 -4.641 0.626 1.00 89.31 92 ILE A C 1
ATOM 629 O O . ILE A 1 92 ? -5.123 -3.868 1.068 1.00 89.31 92 ILE A O 1
ATOM 633 N N . LEU A 1 93 ? -5.861 -5.214 -0.567 1.00 90.38 93 LEU A N 1
ATOM 634 C CA . LEU A 1 93 ? -4.864 -4.821 -1.555 1.00 90.38 93 LEU A CA 1
ATOM 635 C C . LEU A 1 93 ? -5.559 -4.062 -2.668 1.00 90.38 93 LEU A C 1
ATOM 637 O O . LEU A 1 93 ? -6.499 -4.572 -3.272 1.00 90.38 93 LEU A O 1
ATOM 641 N N . VAL A 1 94 ? -5.094 -2.846 -2.926 1.00 91.69 94 VAL A N 1
ATOM 642 C CA . VAL A 1 94 ? -5.596 -2.030 -4.024 1.00 91.69 94 VAL A CA 1
ATOM 643 C C . VAL A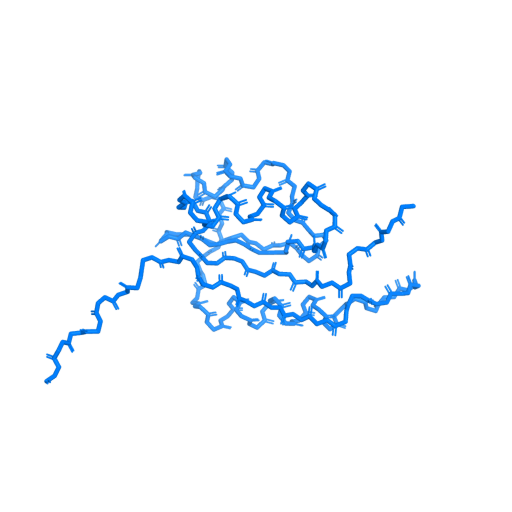 1 94 ? -4.515 -1.933 -5.079 1.00 91.69 94 VAL A C 1
ATOM 645 O O . VAL A 1 94 ? -3.442 -1.380 -4.826 1.00 91.69 94 VAL A O 1
ATOM 648 N N . ASP A 1 95 ? -4.808 -2.466 -6.259 1.00 90.38 95 ASP A N 1
ATOM 649 C CA . ASP A 1 95 ? -3.934 -2.321 -7.409 1.00 90.38 95 ASP A CA 1
ATOM 650 C C . ASP A 1 95 ? -4.250 -1.035 -8.172 1.00 90.38 95 ASP A C 1
ATOM 652 O O . ASP A 1 95 ? -5.340 -0.858 -8.712 1.00 90.38 95 ASP A O 1
ATOM 656 N N . CYS A 1 96 ? -3.306 -0.097 -8.151 1.00 89.81 96 CYS A N 1
ATOM 657 C CA . CYS A 1 96 ? -3.345 1.145 -8.918 1.00 89.81 96 CYS A CA 1
ATOM 658 C C . CYS A 1 96 ? -2.221 1.203 -9.959 1.00 89.81 96 CYS A C 1
ATOM 660 O O . CYS A 1 96 ? -1.924 2.289 -10.473 1.00 89.81 96 CYS A O 1
ATOM 662 N N . SER A 1 97 ? -1.545 0.082 -10.223 1.00 84.31 97 SER A N 1
ATOM 663 C CA . SER A 1 97 ? -0.595 -0.000 -11.323 1.00 84.31 97 SER A CA 1
ATOM 664 C C . SER A 1 97 ? -1.326 0.136 -12.659 1.00 84.31 97 SER A C 1
ATOM 666 O O . SER A 1 97 ? -2.538 -0.074 -12.757 1.00 84.31 97 SER A O 1
ATOM 668 N N . ALA A 1 98 ? -0.602 0.579 -13.690 1.00 75.44 98 ALA A N 1
ATOM 669 C CA . ALA A 1 98 ? -1.141 0.503 -15.038 1.00 75.44 98 ALA A CA 1
ATOM 670 C C . ALA A 1 98 ? -1.466 -0.968 -15.295 1.00 75.44 98 ALA A C 1
ATOM 672 O O . ALA A 1 98 ? -0.595 -1.808 -15.080 1.00 75.44 98 ALA A O 1
ATOM 673 N N . SER A 1 99 ? -2.701 -1.270 -15.702 1.00 59.91 99 SER A N 1
ATOM 674 C CA . SER A 1 99 ? -3.026 -2.610 -16.170 1.00 59.91 99 SER A CA 1
ATOM 675 C C . SER A 1 99 ? -1.998 -2.947 -17.237 1.00 59.91 99 SER A C 1
ATOM 677 O O . SER A 1 99 ? -1.930 -2.240 -18.246 1.00 59.91 99 SER A O 1
ATOM 679 N N . ASP A 1 100 ? -1.182 -3.976 -17.006 1.00 50.25 100 ASP A N 1
ATOM 680 C CA . ASP A 1 100 ? -0.551 -4.655 -18.123 1.00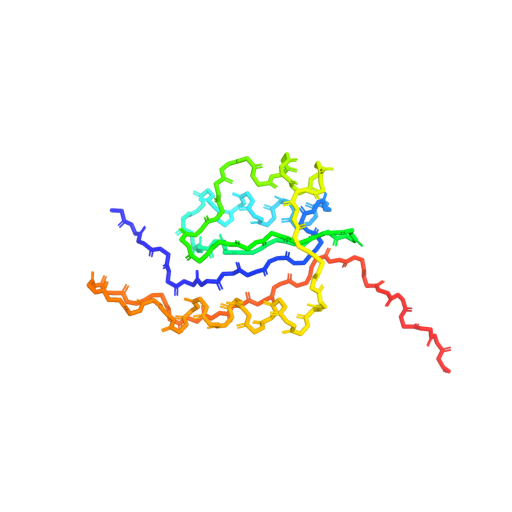 50.25 100 ASP A CA 1
ATOM 681 C C . ASP A 1 100 ? -1.711 -4.966 -19.063 1.00 50.25 100 ASP A C 1
ATOM 683 O O . ASP A 1 100 ? -2.655 -5.673 -18.701 1.00 50.25 100 ASP A O 1
ATOM 687 N N . SER A 1 101 ? -1.723 -4.293 -20.213 1.00 40.34 101 SER A N 1
ATOM 688 C CA . SER A 1 101 ? -2.608 -4.622 -21.313 1.00 40.34 101 SER A CA 1
ATOM 689 C C . SER A 1 101 ? -2.479 -6.122 -21.492 1.00 40.34 101 SER A C 1
ATOM 691 O O . SER A 1 101 ? -1.403 -6.589 -21.871 1.00 40.34 101 SER A O 1
ATOM 693 N N . VAL A 1 102 ? -3.532 -6.863 -21.133 1.00 37.25 102 VAL A N 1
ATOM 694 C CA . VAL A 1 102 ? -3.655 -8.281 -21.455 1.00 37.25 102 VAL A CA 1
ATOM 695 C C . VAL A 1 102 ? -3.281 -8.365 -22.931 1.00 37.25 102 VAL A C 1
ATOM 697 O O . VAL A 1 102 ? -3.938 -7.687 -23.724 1.00 37.25 102 VAL A O 1
ATOM 700 N N . PRO A 1 103 ? -2.185 -9.045 -23.317 1.00 37.75 103 PRO A N 1
ATOM 701 C CA . PRO A 1 103 ? -1.923 -9.228 -24.729 1.00 37.75 103 PRO A CA 1
ATOM 702 C C . PRO A 1 103 ? -3.144 -9.963 -25.273 1.00 37.75 103 PRO A C 1
ATOM 704 O O . PRO A 1 103 ? -3.476 -11.034 -24.761 1.00 37.75 103 PRO A O 1
ATOM 707 N N . ASP A 1 104 ? -3.849 -9.334 -26.217 1.00 39.00 104 ASP A N 1
ATOM 708 C CA . ASP A 1 104 ? -4.924 -9.978 -26.966 1.00 39.00 104 ASP A CA 1
ATOM 709 C C . ASP A 1 104 ? -4.391 -11.341 -27.431 1.00 39.00 104 ASP A C 1
ATOM 711 O O . ASP A 1 104 ? -3.409 -11.406 -28.179 1.00 39.00 104 ASP A O 1
ATOM 715 N N . MET A 1 105 ? -4.972 -12.415 -26.891 1.00 41.62 105 MET A N 1
ATOM 716 C CA . MET A 1 105 ? -4.784 -13.771 -27.406 1.00 41.62 105 MET A CA 1
ATOM 717 C C . MET A 1 105 ? -5.671 -13.974 -28.625 1.00 41.62 105 MET A C 1
ATOM 719 O O . MET A 1 105 ? -6.852 -13.563 -28.560 1.00 41.62 105 MET A O 1
#

Sequence (105 aa):
MMRPNVVVGVVGATGAIGGTLIKQLTAASAALIVGVTSSRCQLFNAAGMGPTWREELTAGRGQVLDLAGFAHLVHSAAASGSDKGGQPGCGILVDCSASDSVPDM

pLDDT: mean 78.32, std 15.74, range [37.25, 92.56]

Solvent-accessible surface area (backbone atoms only — not comparable to full-atom values): 5925 Å² total; per-residue (Å²): 130,83,74,39,52,31,28,33,25,32,32,21,30,82,37,77,61,22,42,49,49,53,51,51,35,55,74,66,42,55,38,39,44,26,31,40,23,47,100,83,26,29,46,77,32,78,92,37,65,60,97,56,50,64,61,40,51,75,69,54,75,37,49,84,67,55,72,65,58,50,49,52,50,38,43,48,38,20,68,59,41,72,82,88,83,82,59,31,75,40,49,45,78,46,82,40,48,82,76,76,72,74,75,86,125

InterPro domains:
  IPR036291 NAD(P)-binding domain superfamily [SSF51735] (8-50)

Nearest PDB structures (foldseek):
  8zne-assembly1_A  TM=6.855E-01  e=7.974E-02  Thermococcus profundus
  8sk8-assembly1_A  TM=5.594E-01  e=1.045E-01  Homo sapiens
  6jn9-assembly1_A  TM=6.199E-01  e=1.794E-01  Thermococcus profundus
  1gtm-assembly1_A  TM=6.502E-01  e=3.294E-01  Pyrococcus furiosus DSM 3638
  3aoe-assembly1_E  TM=5.015E-01  e=7.928E-01  Thermus thermophilus HB27